Protein AF-A0A382EBA2-F1 (afdb_monomer)

Mean predicted aligned error: 9.82 Å

Radius of gyration: 18.26 Å; Cα contacts (8 Å, |Δi|>4): 15; chains: 1; bounding box: 34×32×44 Å

Foldseek 3Di:
DDPVVCVVVVDDDPDPDDCVVVVVVCVVVVVDDADQPPNDGDHDPDDDD

Structure (mmCIF, N/CA/C/O backbone):
data_AF-A0A382EBA2-F1
#
_entry.id   AF-A0A382EBA2-F1
#
loop_
_atom_site.group_PDB
_atom_site.id
_atom_site.type_symbol
_atom_site.label_atom_id
_atom_site.label_alt_id
_atom_site.label_comp_id
_atom_site.label_asym_id
_atom_site.label_entity_id
_atom_site.label_seq_id
_atom_site.pdbx_PDB_ins_code
_atom_site.Cartn_x
_atom_site.Cartn_y
_atom_site.Cartn_z
_atom_site.occupancy
_atom_site.B_iso_or_equiv
_atom_site.auth_seq_id
_atom_site.auth_comp_id
_atom_site.auth_asym_id
_atom_site.auth_atom_id
_atom_site.pdbx_PDB_model_num
ATOM 1 N N . MET A 1 1 ? -14.151 -5.087 25.432 1.00 64.88 1 MET A N 1
ATOM 2 C CA . MET A 1 1 ? -14.809 -4.075 24.581 1.00 64.88 1 MET A CA 1
ATOM 3 C C . MET A 1 1 ? -16.278 -4.440 24.453 1.00 64.88 1 MET A C 1
ATOM 5 O O . MET A 1 1 ? -16.555 -5.590 24.120 1.00 64.88 1 MET A O 1
ATOM 9 N N . LYS A 1 2 ? -17.216 -3.536 24.771 1.00 79.81 2 LYS A N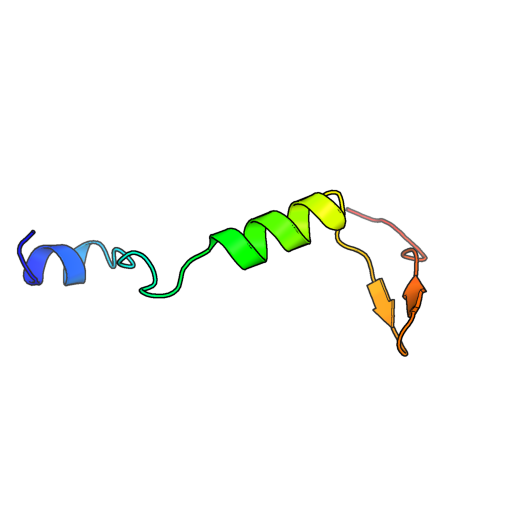 1
ATOM 10 C CA . LYS A 1 2 ? -18.638 -3.741 24.443 1.00 79.81 2 LYS A CA 1
ATOM 11 C C . LYS A 1 2 ? -18.894 -3.293 23.003 1.00 79.81 2 LYS A C 1
ATOM 13 O O . LYS A 1 2 ? -18.378 -2.275 22.568 1.00 79.81 2 LYS A O 1
ATOM 18 N N . ILE A 1 3 ? -19.751 -4.025 22.292 1.00 77.44 3 ILE A N 1
ATOM 19 C CA . ILE A 1 3 ? -20.140 -3.749 20.896 1.00 77.44 3 ILE A CA 1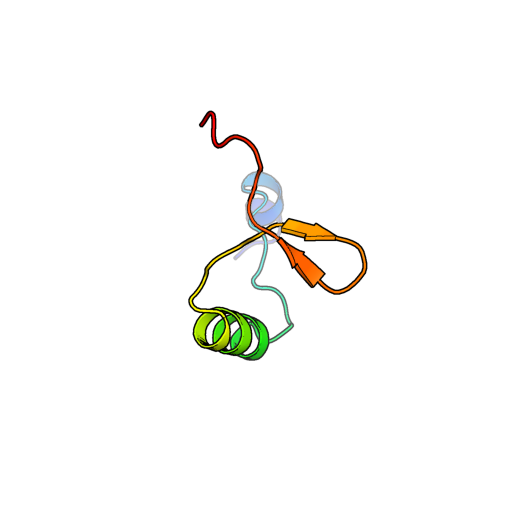
ATOM 20 C C . ILE A 1 3 ? -20.686 -2.321 20.715 1.00 77.44 3 ILE A C 1
ATOM 22 O O . ILE A 1 3 ? -20.417 -1.684 19.706 1.00 77.44 3 ILE A O 1
ATOM 26 N N . ILE A 1 4 ? -21.408 -1.801 21.709 1.00 85.50 4 ILE A N 1
ATOM 27 C CA . ILE A 1 4 ? -21.979 -0.446 21.682 1.00 85.50 4 ILE A CA 1
ATOM 28 C C . ILE A 1 4 ? -20.910 0.649 21.612 1.00 85.50 4 ILE A C 1
ATOM 30 O O . ILE A 1 4 ? -21.078 1.600 20.861 1.00 85.50 4 ILE A O 1
ATOM 34 N N . GLU A 1 5 ? -19.792 0.477 22.318 1.00 82.81 5 GLU A N 1
ATOM 35 C CA . GLU A 1 5 ? -18.692 1.448 22.310 1.00 82.81 5 GLU A CA 1
ATOM 36 C C . GLU A 1 5 ? -18.017 1.487 20.927 1.00 82.81 5 GLU A C 1
ATOM 38 O O . GLU A 1 5 ? -17.636 2.552 20.457 1.00 82.81 5 GLU A O 1
ATOM 43 N N . ILE A 1 6 ? -17.948 0.344 20.227 1.00 78.75 6 ILE A N 1
ATOM 44 C CA . ILE A 1 6 ? -17.394 0.232 18.863 1.00 78.75 6 ILE A CA 1
ATOM 45 C C . ILE A 1 6 ? -18.267 0.980 17.844 1.00 78.75 6 ILE A C 1
ATOM 47 O O . ILE A 1 6 ? -17.747 1.588 16.910 1.00 78.75 6 ILE A O 1
ATOM 51 N N . PHE A 1 7 ? -19.593 0.958 18.019 1.00 79.75 7 PHE A N 1
ATOM 52 C CA . PHE A 1 7 ? -20.507 1.721 17.163 1.00 79.75 7 PHE A CA 1
ATOM 53 C C . PHE A 1 7 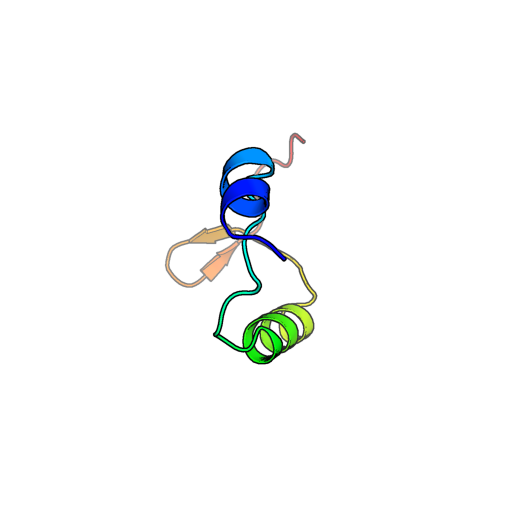? -20.385 3.238 17.370 1.00 79.75 7 PHE A C 1
ATOM 55 O O . PHE A 1 7 ? -20.622 3.983 16.423 1.00 79.75 7 PHE A O 1
ATOM 62 N N . GLU A 1 8 ? -19.995 3.696 18.564 1.00 83.69 8 GLU A N 1
ATOM 63 C CA . GLU A 1 8 ? -19.765 5.119 18.845 1.00 83.69 8 GLU A CA 1
ATOM 64 C C . GLU A 1 8 ? -18.405 5.604 18.337 1.00 83.69 8 GLU A C 1
ATOM 66 O O . GLU A 1 8 ? -18.320 6.656 17.706 1.00 83.69 8 GLU A O 1
ATOM 71 N N . THR A 1 9 ? -17.335 4.845 18.583 1.00 85.94 9 THR A N 1
ATOM 72 C CA . THR A 1 9 ? -15.981 5.236 18.162 1.00 85.94 9 THR A CA 1
ATOM 73 C C . THR A 1 9 ? -15.722 4.975 16.682 1.00 85.94 9 THR A C 1
ATOM 75 O O . 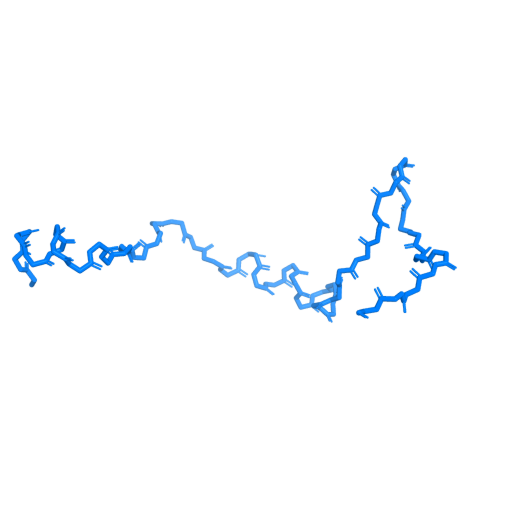THR A 1 9 ? -14.768 5.520 16.126 1.00 85.94 9 THR A O 1
ATOM 78 N N . MET A 1 10 ? -16.553 4.138 16.046 1.00 82.94 10 MET A N 1
ATOM 79 C CA . MET A 1 10 ? -16.313 3.576 14.713 1.00 82.94 10 MET A CA 1
ATOM 80 C C . MET A 1 10 ? -14.909 2.972 14.587 1.00 82.94 10 MET A C 1
ATOM 82 O O . MET A 1 10 ? -14.277 3.042 13.529 1.00 82.94 10 MET A O 1
ATOM 86 N N . GLU A 1 11 ? -14.399 2.407 15.683 1.00 81.00 11 GLU A N 1
ATOM 87 C CA . GLU A 1 11 ? -13.050 1.867 15.728 1.00 81.00 11 GLU A CA 1
ATOM 88 C C . GLU A 1 11 ? -12.967 0.660 14.794 1.00 81.00 11 GLU A C 1
ATOM 90 O O . GLU A 1 11 ? -13.580 -0.389 15.017 1.00 81.00 11 GLU A O 1
ATOM 95 N N . TYR A 1 12 ? -12.222 0.834 13.703 1.00 73.88 12 TYR A N 1
ATOM 96 C CA . TYR A 1 12 ? -11.916 -0.258 12.800 1.00 73.88 12 TYR A CA 1
ATOM 97 C C . TYR A 1 12 ? -11.093 -1.283 13.571 1.00 73.88 12 TYR A C 1
ATOM 99 O O . TYR A 1 12 ? -9.949 -1.033 13.952 1.00 73.88 12 TYR A O 1
ATOM 107 N N . SER A 1 13 ? -11.698 -2.446 13.802 1.00 69.88 13 SER A N 1
ATOM 108 C CA . SER A 1 13 ? -10.971 -3.592 14.330 1.00 69.88 13 SER A CA 1
ATOM 109 C C . SER A 1 13 ? -9.804 -3.933 13.398 1.00 69.88 13 SER A C 1
ATOM 111 O O . SER A 1 13 ? -9.909 -3.715 12.185 1.00 69.88 13 SER A O 1
ATOM 113 N N . PRO A 1 14 ? -8.695 -4.462 13.942 1.00 72.38 14 PRO A N 1
ATOM 114 C CA . PRO A 1 14 ? -7.568 -4.878 13.126 1.00 72.38 14 PRO A CA 1
ATOM 115 C C . PRO A 1 14 ? -8.058 -5.844 12.055 1.00 72.38 14 PRO A C 1
ATOM 117 O O . PRO A 1 14 ? -8.831 -6.765 12.338 1.00 72.38 14 PRO A O 1
ATOM 120 N N . ALA A 1 15 ? -7.635 -5.589 10.822 1.00 70.94 15 ALA A N 1
ATOM 121 C CA . ALA A 1 15 ? -8.013 -6.428 9.709 1.00 70.94 15 ALA A CA 1
ATOM 122 C C . ALA A 1 15 ? -7.552 -7.873 9.998 1.00 70.94 15 ALA A C 1
ATOM 124 O O . ALA A 1 15 ? -6.434 -8.061 10.489 1.00 70.94 15 ALA A O 1
ATOM 125 N N . PRO A 1 16 ? -8.408 -8.887 9.787 1.00 69.50 16 PRO A N 1
ATOM 126 C CA . PRO A 1 16 ? -8.072 -10.275 10.101 1.00 69.50 16 PRO A CA 1
ATOM 127 C C . PRO A 1 16 ? -6.920 -10.807 9.233 1.00 69.50 16 PRO A C 1
ATOM 129 O O . PRO A 1 16 ? -6.288 -11.803 9.586 1.00 69.50 16 PRO A O 1
ATOM 132 N N . GLU A 1 17 ? -6.634 -10.159 8.104 1.00 77.12 17 GLU A N 1
ATOM 133 C CA . GLU A 1 17 ? -5.462 -10.412 7.280 1.00 77.12 17 GLU A CA 1
ATOM 134 C C . GLU A 1 17 ? -4.149 -9.898 7.898 1.00 77.12 17 GLU A C 1
ATOM 136 O O . GLU A 1 17 ? -4.076 -8.857 8.547 1.00 77.12 17 GLU A O 1
ATOM 141 N N . ASN A 1 18 ? -3.058 -10.630 7.657 1.00 81.19 18 ASN A N 1
ATOM 142 C CA . ASN A 1 18 ? -1.737 -10.254 8.150 1.00 81.19 18 ASN A CA 1
ATOM 143 C C . ASN A 1 18 ? -1.144 -9.097 7.311 1.00 81.19 18 ASN A C 1
ATOM 145 O O . ASN A 1 18 ? -0.874 -9.299 6.122 1.00 81.19 18 ASN A O 1
ATOM 149 N N . PRO A 1 19 ? -0.844 -7.921 7.902 1.00 85.94 19 PRO A N 1
ATOM 150 C CA . PRO A 1 19 ? -0.257 -6.795 7.174 1.00 85.94 19 PRO A CA 1
ATOM 151 C C . PRO A 1 19 ? 1.214 -7.015 6.783 1.00 85.94 19 PRO A C 1
ATOM 153 O O . PRO A 1 19 ? 1.753 -6.234 5.998 1.00 85.94 19 PRO A O 1
ATOM 156 N N . ALA A 1 20 ? 1.883 -8.050 7.309 1.00 89.19 20 ALA A N 1
ATOM 157 C CA . ALA A 1 20 ? 3.315 -8.283 7.114 1.00 89.19 20 ALA A CA 1
ATOM 158 C C . ALA A 1 20 ? 3.723 -8.310 5.635 1.00 89.19 20 ALA A C 1
ATOM 160 O O . ALA A 1 20 ? 4.694 -7.657 5.269 1.00 89.19 20 ALA A O 1
ATOM 161 N N . LEU A 1 21 ? 2.948 -8.979 4.776 1.00 87.25 21 LEU A N 1
ATOM 162 C CA . LEU A 1 21 ? 3.244 -9.064 3.341 1.00 87.25 21 LEU A CA 1
ATOM 163 C C . LEU A 1 21 ? 3.226 -7.687 2.664 1.00 87.25 21 LEU A C 1
ATOM 165 O O . LEU A 1 21 ? 4.096 -7.377 1.853 1.00 87.25 21 LEU A O 1
ATOM 169 N N . ALA A 1 22 ? 2.260 -6.839 3.024 1.00 87.12 22 ALA A N 1
ATOM 170 C CA . ALA A 1 22 ? 2.181 -5.482 2.497 1.00 87.12 22 ALA A CA 1
ATOM 171 C C . ALA A 1 22 ? 3.359 -4.626 2.988 1.00 87.12 22 ALA A C 1
ATOM 173 O O . ALA A 1 22 ? 3.941 -3.864 2.217 1.00 87.12 22 ALA A O 1
ATOM 174 N N . LEU A 1 23 ? 3.743 -4.776 4.258 1.00 89.19 23 LEU A N 1
ATOM 175 C CA . LEU A 1 23 ? 4.873 -4.056 4.844 1.00 89.19 23 LEU A CA 1
ATOM 176 C C . LEU A 1 23 ? 6.215 -4.483 4.235 1.00 89.19 23 LEU A C 1
ATOM 178 O O . LEU A 1 23 ? 7.057 -3.624 3.965 1.00 89.19 23 LEU A O 1
ATOM 182 N N . GLU A 1 24 ? 6.415 -5.778 3.982 1.00 91.81 24 GLU A N 1
ATOM 183 C CA . GLU A 1 24 ? 7.606 -6.277 3.290 1.00 91.81 24 GLU A CA 1
ATOM 184 C C . GLU A 1 24 ? 7.688 -5.735 1.866 1.00 91.81 24 GLU A C 1
ATOM 186 O O . GLU A 1 24 ? 8.707 -5.145 1.501 1.00 91.81 24 GLU A O 1
ATOM 191 N N . TRP A 1 25 ? 6.590 -5.805 1.109 1.00 87.94 25 TRP A N 1
ATOM 192 C CA . TRP A 1 25 ? 6.531 -5.243 -0.238 1.00 87.94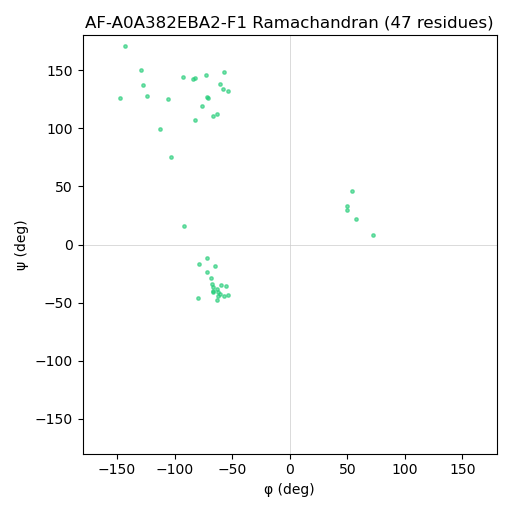 25 TRP A CA 1
ATOM 193 C C . TRP A 1 25 ? 6.871 -3.745 -0.248 1.00 87.94 25 TRP A C 1
ATOM 195 O O . TRP A 1 25 ? 7.673 -3.289 -1.065 1.00 87.94 25 TRP A O 1
ATOM 205 N N . LEU A 1 26 ? 6.329 -2.964 0.695 1.00 89.75 26 LEU A N 1
ATOM 206 C CA . LEU A 1 26 ? 6.648 -1.538 0.820 1.00 89.75 26 LEU A CA 1
ATOM 207 C C . LEU A 1 26 ? 8.138 -1.310 1.090 1.00 89.75 26 LEU A C 1
ATOM 209 O O . LEU A 1 26 ? 8.744 -0.431 0.472 1.00 89.75 26 LEU A O 1
ATOM 213 N N . LYS A 1 27 ? 8.745 -2.113 1.971 1.00 90.00 27 LYS A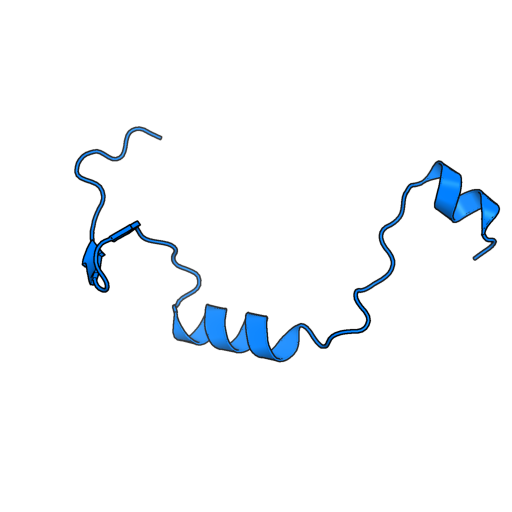 N 1
ATOM 214 C CA . LYS A 1 27 ? 10.176 -2.038 2.284 1.00 90.00 27 LYS A CA 1
ATOM 215 C C . LYS A 1 27 ? 11.037 -2.335 1.055 1.00 90.00 27 LYS A C 1
ATOM 217 O O . LYS A 1 27 ? 11.976 -1.583 0.787 1.00 90.00 27 LYS A O 1
ATOM 22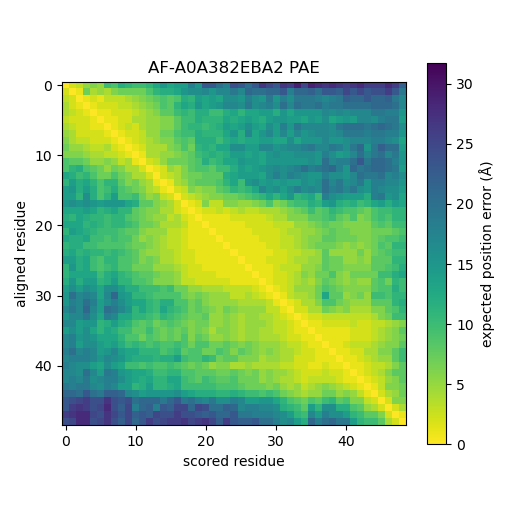2 N N . GLU A 1 28 ? 10.693 -3.363 0.279 1.00 88.00 28 GLU A N 1
ATOM 223 C CA . GLU A 1 28 ? 11.366 -3.685 -0.988 1.00 88.00 28 GLU A CA 1
ATOM 224 C C . GLU A 1 28 ? 11.271 -2.530 -1.999 1.00 88.00 28 GLU A C 1
ATOM 226 O O . GLU A 1 28 ? 12.235 -2.221 -2.702 1.00 88.00 28 GLU A O 1
ATOM 231 N N . HIS A 1 29 ? 10.148 -1.808 -2.002 1.00 84.56 29 HIS A N 1
ATOM 232 C CA . HIS A 1 29 ? 9.892 -0.668 -2.888 1.00 84.56 29 HIS A CA 1
ATOM 233 C C . HIS A 1 29 ? 10.302 0.687 -2.276 1.00 84.56 29 HIS A C 1
ATOM 235 O O . HIS A 1 29 ? 9.937 1.755 -2.779 1.00 84.56 29 HIS A O 1
ATOM 241 N N . LYS A 1 30 ? 11.114 0.668 -1.205 1.00 85.25 30 LYS A N 1
ATOM 242 C CA . LYS A 1 30 ? 11.651 1.847 -0.493 1.00 85.25 30 LYS A CA 1
ATOM 243 C C . LYS A 1 30 ? 10.577 2.796 0.045 1.00 85.25 30 LYS A C 1
ATOM 245 O O . LYS A 1 30 ? 10.857 3.980 0.229 1.00 85.25 30 LYS A O 1
ATOM 250 N N . SER A 1 31 ? 9.358 2.301 0.241 1.00 82.31 31 SER A N 1
ATOM 251 C CA . SER A 1 31 ? 8.179 3.081 0.627 1.00 82.31 31 SER A CA 1
ATOM 252 C C . SER A 1 31 ? 7.968 4.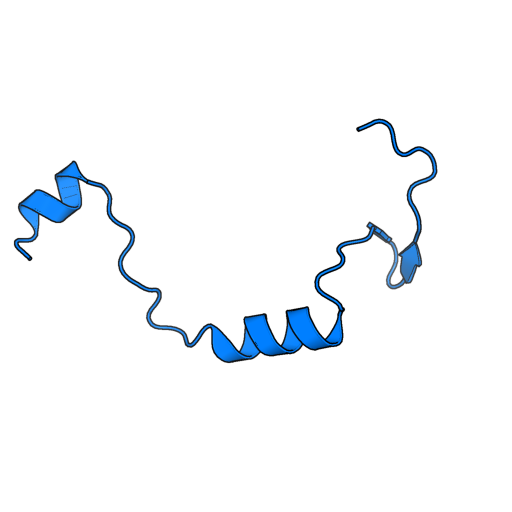320 -0.252 1.00 82.31 31 SER A C 1
ATOM 254 O O . SER A 1 31 ? 7.470 5.345 0.214 1.00 82.31 31 SER A O 1
ATOM 256 N N . LYS A 1 32 ? 8.393 4.264 -1.523 1.00 77.81 32 LYS A N 1
ATOM 257 C CA . LYS A 1 32 ? 8.219 5.357 -2.480 1.00 77.81 32 LYS A CA 1
ATOM 258 C C . LYS A 1 32 ? 7.128 4.995 -3.461 1.00 77.81 32 LYS A C 1
ATOM 260 O O . LYS A 1 32 ? 7.211 3.991 -4.160 1.00 77.81 32 LYS A O 1
ATOM 265 N N . PHE A 1 33 ? 6.149 5.877 -3.556 1.00 75.81 33 PHE A N 1
ATOM 266 C CA . PHE A 1 33 ? 5.128 5.803 -4.581 1.00 75.81 33 PHE A CA 1
ATOM 267 C C . PHE A 1 33 ? 5.549 6.640 -5.785 1.00 75.81 33 PHE A C 1
ATOM 269 O O . PHE A 1 33 ? 6.196 7.683 -5.662 1.00 75.81 33 PHE A O 1
ATOM 276 N N . GLY A 1 34 ? 5.208 6.146 -6.965 1.00 81.94 34 GLY A N 1
ATOM 277 C CA . GLY A 1 34 ? 5.475 6.798 -8.234 1.00 81.94 34 GLY A CA 1
ATOM 278 C C . GLY A 1 34 ? 4.320 6.562 -9.190 1.00 81.94 34 GLY A C 1
ATOM 279 O O . GLY A 1 34 ? 3.424 5.764 -8.919 1.00 81.94 34 GLY A O 1
ATOM 280 N N . LEU A 1 35 ? 4.344 7.257 -10.322 1.00 86.31 35 LEU A N 1
ATOM 281 C CA . LEU A 1 35 ? 3.354 7.019 -11.358 1.00 86.31 35 LEU A CA 1
ATOM 282 C C . LEU A 1 35 ? 3.659 5.671 -12.013 1.00 86.31 35 LEU A C 1
ATOM 284 O O . LEU A 1 35 ? 4.778 5.452 -12.474 1.00 86.31 35 LEU A O 1
ATOM 288 N N . PHE A 1 36 ? 2.676 4.781 -12.072 1.00 86.12 36 PHE A N 1
ATOM 289 C CA . PHE A 1 36 ? 2.774 3.527 -12.812 1.00 86.12 36 PHE A CA 1
ATOM 290 C C . PHE A 1 36 ? 1.800 3.577 -13.988 1.00 86.12 36 PHE A C 1
ATOM 292 O O . PHE A 1 36 ? 0.595 3.418 -13.818 1.00 86.12 36 PHE A O 1
ATOM 299 N N . ILE A 1 37 ? 2.316 3.876 -15.181 1.00 89.94 37 ILE A N 1
ATOM 300 C CA . ILE A 1 37 ? 1.515 4.110 -16.387 1.00 89.94 37 ILE A CA 1
ATOM 301 C C . ILE A 1 37 ? 1.995 3.146 -17.465 1.00 89.94 37 ILE A C 1
ATOM 303 O O . ILE A 1 37 ? 3.187 3.078 -17.762 1.00 89.94 37 ILE A O 1
ATOM 307 N N . ASN A 1 38 ? 1.060 2.399 -18.057 1.00 91.88 38 ASN A N 1
ATOM 308 C CA . ASN A 1 38 ? 1.341 1.434 -19.123 1.00 91.88 38 ASN A CA 1
ATOM 309 C C . ASN A 1 38 ? 2.430 0.402 -18.746 1.00 91.88 38 ASN A C 1
ATOM 311 O O . ASN A 1 38 ? 3.383 0.175 -19.492 1.00 91.88 38 ASN A O 1
ATOM 315 N N . GLY A 1 39 ? 2.336 -0.167 -17.539 1.00 88.94 39 GLY A N 1
ATOM 316 C CA . GLY A 1 39 ? 3.285 -1.173 -17.048 1.00 88.94 39 GLY A CA 1
ATOM 317 C C . GLY A 1 39 ? 4.671 -0.629 -16.683 1.00 88.94 39 GLY A C 1
ATOM 318 O O . GLY A 1 39 ? 5.586 -1.412 -16.436 1.00 88.94 39 GLY A O 1
ATOM 319 N N . LYS A 1 40 ? 4.861 0.699 -16.672 1.00 88.44 40 LYS A N 1
ATOM 320 C CA . LYS A 1 40 ? 6.154 1.336 -16.407 1.00 88.44 40 LYS A CA 1
ATOM 321 C C . LYS A 1 40 ? 6.051 2.374 -15.300 1.00 88.44 40 LYS A C 1
ATOM 323 O O . LYS A 1 40 ? 5.148 3.209 -15.279 1.00 88.44 40 LYS A O 1
ATOM 328 N N . TRP A 1 41 ? 7.045 2.363 -14.418 1.00 86.38 41 TRP A N 1
ATOM 329 C CA . TRP A 1 41 ? 7.258 3.431 -13.449 1.00 86.38 41 TRP A CA 1
ATOM 330 C C . TRP A 1 41 ? 7.768 4.683 -14.164 1.00 86.38 41 TRP A C 1
ATOM 332 O O . TRP A 1 41 ? 8.766 4.640 -14.884 1.00 86.38 41 TRP A O 1
ATOM 342 N N . CYS A 1 42 ? 7.089 5.807 -13.969 1.00 86.69 42 CYS A N 1
ATOM 343 C CA . CYS A 1 42 ? 7.423 7.087 -14.572 1.00 86.69 42 CYS A CA 1
ATOM 344 C C . CYS A 1 42 ? 7.483 8.197 -13.516 1.00 86.69 42 CYS A C 1
ATOM 346 O O . CYS A 1 42 ? 6.830 8.154 -12.471 1.00 86.69 42 CYS A O 1
ATOM 348 N N . LYS A 1 43 ? 8.331 9.198 -13.773 1.00 86.06 43 LYS A N 1
ATOM 349 C CA . LYS A 1 43 ? 8.421 10.399 -12.938 1.00 86.06 43 LYS A CA 1
ATOM 350 C C . LYS A 1 43 ? 7.327 11.376 -13.351 1.00 86.06 43 LYS A C 1
ATOM 352 O O . LYS A 1 43 ? 7.037 11.514 -14.539 1.00 86.06 43 LYS A O 1
ATOM 357 N N . ALA A 1 44 ? 6.755 12.078 -12.380 1.00 84.19 44 ALA A N 1
ATOM 358 C CA . ALA A 1 44 ? 5.835 13.168 -12.668 1.00 84.19 44 ALA A CA 1
ATOM 359 C C . ALA A 1 44 ? 6.540 14.257 -13.493 1.00 84.19 44 ALA A C 1
ATOM 361 O O . ALA A 1 44 ? 7.687 14.613 -13.224 1.00 84.19 44 ALA A O 1
ATOM 362 N N . LYS A 1 45 ? 5.839 14.793 -14.497 1.00 80.62 45 LYS A N 1
ATOM 363 C CA . LYS A 1 45 ? 6.345 15.872 -15.363 1.00 80.62 45 LYS A CA 1
ATOM 364 C C . LYS A 1 45 ? 6.424 17.222 -14.633 1.00 80.62 45 LYS A C 1
ATOM 366 O O . LYS A 1 45 ? 7.195 18.091 -15.019 1.00 80.62 45 LYS A O 1
ATOM 371 N N . SER A 1 46 ? 5.631 17.393 -13.580 1.00 79.19 46 SER A N 1
ATOM 372 C CA . SER A 1 46 ? 5.616 18.556 -12.696 1.00 79.19 46 SER A CA 1
ATOM 373 C C . SER A 1 46 ? 5.248 18.069 -11.298 1.00 79.19 46 SER A C 1
ATOM 375 O O . SER A 1 46 ? 4.251 17.370 -11.138 1.00 79.19 46 SER A O 1
ATOM 377 N N . GLY A 1 47 ? 6.074 18.397 -10.308 1.00 68.62 47 GLY A N 1
ATOM 378 C CA . GLY A 1 47 ? 5.759 18.213 -8.896 1.00 68.62 47 GLY A CA 1
ATOM 379 C C . GLY A 1 47 ? 5.386 19.558 -8.293 1.00 68.62 47 GLY A C 1
ATOM 380 O O . GLY A 1 47 ? 6.212 20.163 -7.619 1.00 68.62 47 GLY A O 1
ATOM 381 N N . LYS A 1 48 ? 4.182 20.062 -8.583 1.00 61.59 48 LYS A N 1
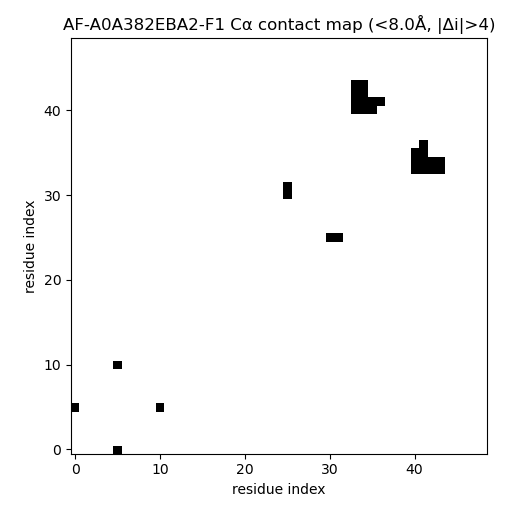ATOM 382 C CA . LYS A 1 48 ? 3.567 21.038 -7.680 1.00 61.59 48 LYS A CA 1
ATOM 383 C C . LYS A 1 48 ? 2.924 20.236 -6.558 1.00 61.59 48 LYS A C 1
ATOM 385 O O . LYS A 1 48 ? 1.958 19.518 -6.807 1.00 61.59 48 LYS A O 1
ATOM 390 N N . VAL A 1 49 ? 3.550 20.303 -5.388 1.00 57.75 49 VAL A N 1
ATOM 391 C CA . VAL A 1 49 ? 2.916 19.966 -4.110 1.00 57.75 49 VAL A CA 1
ATOM 392 C C . VAL A 1 49 ? 1.992 21.098 -3.692 1.00 57.75 49 VAL A C 1
ATOM 394 O O . VAL A 1 49 ? 2.317 22.262 -4.031 1.00 57.75 49 VAL A O 1
#

Organism: NCBI:txid408172

Secondary structure (DSSP, 8-state):
--HHHHHHHT--PPPSS-THHHHHHHHHTTT---EEETTEEE--S----

Sequence (49 aa):
MKIIEIFETMEYSPAPENPALALEWLKEHKSKFGLFINGKWCKAKSGKV

Solvent-accessible surface area (backbone atoms only — not comparable to full-atom values): 3427 Å² total; per-residue (Å²): 136,60,73,70,59,40,70,71,67,63,62,76,69,81,68,93,66,76,62,61,64,61,53,51,54,34,59,78,51,68,74,61,86,71,48,72,56,94,94,36,83,44,79,76,95,67,85,83,127

pLDDT: mean 81.51, std 7.88, range [57.75, 91.88]